Protein AF-A0A3C0GGE0-F1 (afdb_monomer_lite)

Sequence (168 aa):
PSFDLDYIFIKIRSKSVGEKTDVRTGCSSCGAENILKIDLEKIEFTKSEISNMIDISSNISLKMKFPSYHDMVKNEKIFSNELTQAEVLFETIILCIDSVITEEENIVLKDEPREQVEEFINSFNNEQLATMAEYIEALPKIKYTQKYECKSCKYENTFDIKGIQDFF

Secondary structure (DSSP, 8-state):
-HHHHHHHHHHHHHHHT-SEEEEEEE-TTT--EEEEEEEGGG-EEPPP---SEEEEETTEEEEE-PPPHHHHHH-GGGG-TTS-HHHHHHHHHHHHEEEEEESS-EEEGGGS-HHHHHHHHHTS-HHHHHHHHHHHHTS--EEEEEEEE-TTT--EEEEEE-SGGGG-

Radius of gyration: 19.31 Å; chains: 1; bounding box: 49×32×51 Å

Foldseek 3Di:
DQQVVQVVVLVVCCVPVHQWDWDWDADPPPRDIDIDIDGSVPWDKADFPDALWDDQDPFKIFRWDDAHPVLVVVPPVLPDPPDDPVVNLLSNLLRGTQWMGGPVDTGGSVVDDPVVSSVVVVPGDPVSSVVSSVVVVSDIWIWDKDWDADPPPRDIDIDIDTGPVSRD

pLDDT: mean 87.13, std 8.73, range [53.91, 97.31]

Structure (mmCIF, N/CA/C/O backbone):
data_AF-A0A3C0GGE0-F1
#
_entry.id   AF-A0A3C0GGE0-F1
#
loop_
_atom_site.group_PDB
_atom_site.id
_atom_site.type_symbol
_atom_site.label_atom_id
_atom_site.label_alt_id
_atom_site.label_comp_id
_atom_site.label_asym_id
_atom_site.label_entity_id
_atom_site.label_seq_id
_atom_site.pdbx_PDB_ins_code
_atom_site.Cartn_x
_atom_site.Cartn_y
_atom_site.Cartn_z
_atom_site.occupancy
_atom_site.B_iso_or_equiv
_atom_site.auth_seq_id
_atom_site.auth_comp_id
_atom_site.auth_asym_id
_atom_site.auth_atom_id
_atom_site.pdbx_PDB_model_num
ATOM 1 N N . PRO A 1 1 ? -8.514 -8.518 -3.804 1.00 78.19 1 PRO A N 1
ATOM 2 C CA . PRO A 1 1 ? -7.918 -7.213 -3.446 1.00 78.19 1 PRO A CA 1
ATOM 3 C C . PRO A 1 1 ? -7.357 -6.505 -4.683 1.00 78.19 1 PRO A C 1
ATOM 5 O O . PRO A 1 1 ? -7.215 -7.164 -5.708 1.00 78.19 1 PRO A O 1
ATOM 8 N N . SER A 1 2 ? -7.071 -5.200 -4.636 1.00 75.88 2 SER A N 1
ATOM 9 C CA . SER A 1 2 ? -6.567 -4.459 -5.812 1.00 75.88 2 SER A CA 1
ATOM 10 C C . SER A 1 2 ? -5.314 -5.095 -6.430 1.00 75.88 2 SER A C 1
ATOM 12 O O . SER A 1 2 ? -5.259 -5.303 -7.638 1.00 75.88 2 SER A O 1
ATOM 14 N N . PHE A 1 3 ? -4.378 -5.538 -5.594 1.00 78.12 3 PHE A N 1
ATOM 15 C CA . PHE A 1 3 ? -3.135 -6.181 -6.017 1.00 78.12 3 PHE A CA 1
ATOM 16 C C . PHE A 1 3 ? -3.340 -7.515 -6.772 1.00 78.12 3 PHE A C 1
ATOM 18 O O . PHE A 1 3 ? -2.517 -7.883 -7.607 1.00 78.12 3 PHE A O 1
ATOM 25 N N . ASP A 1 4 ? -4.446 -8.240 -6.567 1.00 79.31 4 ASP A N 1
ATOM 26 C CA . ASP A 1 4 ? -4.703 -9.477 -7.326 1.00 79.31 4 ASP A CA 1
ATOM 27 C C . ASP A 1 4 ? -4.866 -9.188 -8.826 1.00 79.31 4 ASP A C 1
ATOM 29 O O . ASP A 1 4 ? -4.439 -9.985 -9.666 1.00 79.31 4 ASP A O 1
ATOM 33 N N . LEU A 1 5 ? -5.447 -8.034 -9.178 1.00 81.44 5 LEU A N 1
ATOM 34 C CA . LEU A 1 5 ? -5.551 -7.605 -10.572 1.00 81.44 5 LEU A CA 1
ATOM 35 C C . LEU A 1 5 ? -4.187 -7.241 -11.149 1.00 81.44 5 LEU A C 1
ATOM 37 O O . LEU A 1 5 ? -3.900 -7.651 -12.272 1.00 81.44 5 LEU A O 1
ATOM 41 N N . ASP A 1 6 ? -3.334 -6.558 -10.384 1.00 78.00 6 ASP A N 1
ATOM 42 C CA . ASP A 1 6 ? -1.958 -6.266 -10.795 1.00 78.00 6 ASP A CA 1
ATOM 43 C C . ASP A 1 6 ? -1.204 -7.566 -11.098 1.00 78.00 6 ASP A C 1
ATOM 45 O O . ASP A 1 6 ? -0.579 -7.700 -12.153 1.00 78.00 6 ASP A O 1
ATOM 49 N N . TYR A 1 7 ? -1.324 -8.572 -10.223 1.00 81.44 7 TYR A N 1
ATOM 50 C CA . TYR A 1 7 ? -0.722 -9.887 -10.441 1.00 81.44 7 TYR A CA 1
ATOM 51 C C . TYR A 1 7 ? -1.218 -10.532 -11.737 1.00 81.44 7 TYR A C 1
ATOM 53 O O . TYR A 1 7 ? -0.416 -10.932 -12.587 1.00 81.44 7 TYR A O 1
ATOM 61 N N . ILE A 1 8 ? -2.540 -10.628 -11.900 1.00 83.62 8 ILE A N 1
ATOM 62 C CA . ILE A 1 8 ? -3.161 -11.258 -13.068 1.00 83.62 8 ILE A CA 1
ATOM 63 C C . ILE A 1 8 ? -2.752 -10.523 -14.348 1.00 83.62 8 ILE A C 1
ATOM 65 O O . ILE A 1 8 ? -2.377 -11.170 -15.326 1.00 83.62 8 ILE A O 1
ATOM 69 N N . PHE A 1 9 ? -2.752 -9.190 -14.342 1.00 82.62 9 PHE A N 1
ATOM 70 C CA . PHE A 1 9 ? -2.362 -8.384 -15.492 1.00 82.62 9 PHE A CA 1
ATOM 71 C C . PHE A 1 9 ? -0.910 -8.635 -15.900 1.00 82.62 9 PHE A C 1
ATOM 73 O O . PHE A 1 9 ? -0.644 -8.903 -17.073 1.00 82.62 9 PHE A O 1
ATOM 80 N N . ILE A 1 10 ? 0.025 -8.621 -14.945 1.00 81.94 10 ILE A N 1
ATOM 81 C CA . ILE A 1 10 ? 1.440 -8.899 -15.220 1.00 81.94 10 ILE A CA 1
ATOM 82 C C . ILE A 1 10 ? 1.622 -10.305 -15.793 1.00 81.94 10 ILE A C 1
ATOM 84 O O . ILE A 1 10 ? 2.357 -10.475 -16.769 1.00 81.94 10 ILE A O 1
ATOM 88 N N . LYS A 1 11 ? 0.921 -11.309 -15.252 1.00 82.44 11 LYS A N 1
ATOM 89 C CA . LYS A 1 11 ? 0.987 -12.688 -15.761 1.00 82.44 11 LYS A CA 1
ATOM 90 C C . LYS A 1 11 ? 0.383 -12.842 -17.156 1.00 82.44 11 LYS A C 1
ATOM 92 O O . LYS A 1 11 ? 0.951 -13.555 -17.979 1.00 82.44 11 LYS A O 1
ATOM 97 N N . ILE A 1 12 ? -0.730 -12.174 -17.454 1.00 84.12 12 ILE A N 1
ATOM 98 C CA . ILE A 1 12 ? -1.316 -12.182 -18.803 1.00 84.12 12 ILE A CA 1
ATOM 99 C C . ILE A 1 12 ? -0.366 -11.498 -19.786 1.00 84.12 12 ILE A C 1
ATOM 101 O O . ILE A 1 12 ? -0.073 -12.046 -20.851 1.00 84.12 12 ILE A O 1
ATOM 105 N N . ARG A 1 13 ? 0.152 -10.320 -19.427 1.00 78.94 13 ARG A N 1
ATOM 106 C CA . ARG A 1 13 ? 1.050 -9.543 -20.282 1.00 78.94 13 ARG A CA 1
ATOM 107 C C . ARG A 1 13 ? 2.330 -10.316 -20.588 1.00 78.94 13 ARG A C 1
ATOM 109 O O . ARG A 1 13 ? 2.700 -10.399 -21.757 1.00 78.94 13 ARG A O 1
ATOM 116 N N . SER A 1 14 ? 2.942 -10.958 -19.590 1.00 81.56 14 SER A N 1
ATOM 117 C CA . SER A 1 14 ? 4.162 -11.748 -19.798 1.00 81.56 14 SER A CA 1
ATOM 118 C C . SER A 1 14 ? 3.964 -12.922 -20.761 1.00 81.56 14 SER A C 1
ATOM 120 O O . SER A 1 14 ? 4.872 -13.256 -21.518 1.00 81.56 14 SER A O 1
ATOM 122 N N . LYS A 1 15 ? 2.767 -13.522 -20.799 1.00 82.06 15 LYS A N 1
ATOM 123 C CA . LYS A 1 15 ? 2.441 -14.589 -21.759 1.00 82.06 15 LYS A CA 1
ATOM 124 C C . LYS A 1 15 ? 1.992 -14.075 -23.127 1.00 82.06 15 LYS A C 1
ATOM 126 O O . LYS A 1 15 ? 2.223 -14.761 -24.117 1.00 82.06 15 LYS A O 1
ATOM 131 N N . SER A 1 16 ? 1.380 -12.893 -23.207 1.00 79.12 16 SER A N 1
ATOM 132 C CA . SER A 1 16 ? 0.832 -12.358 -24.460 1.00 79.12 16 SER A CA 1
ATOM 133 C C . SER A 1 16 ? 1.850 -11.617 -25.329 1.00 79.12 16 SER A C 1
ATOM 135 O O . SER A 1 16 ? 1.792 -11.753 -26.547 1.00 79.12 16 SER A O 1
ATOM 137 N N . VAL A 1 17 ? 2.728 -10.793 -24.744 1.00 68.19 17 VAL A N 1
ATOM 138 C CA . VAL A 1 17 ? 3.696 -9.959 -25.497 1.00 68.19 17 VAL A CA 1
ATOM 139 C C . VAL A 1 17 ? 5.145 -10.430 -25.342 1.00 68.19 17 VAL A C 1
ATOM 141 O O . VAL A 1 17 ? 6.047 -9.867 -25.957 1.00 68.19 17 VAL A O 1
ATOM 144 N N . GLY A 1 18 ? 5.354 -11.492 -24.562 1.00 71.06 18 GLY A N 1
ATOM 145 C CA . GLY A 1 18 ? 6.661 -12.027 -24.203 1.00 71.06 18 GLY A CA 1
ATOM 146 C C . GLY A 1 18 ? 7.118 -11.579 -22.815 1.00 71.06 18 GLY A C 1
ATOM 147 O O . GLY A 1 18 ? 6.573 -10.659 -22.208 1.00 71.06 18 GLY A O 1
ATOM 148 N N . GLU A 1 19 ? 8.154 -12.245 -22.313 1.00 79.44 19 GLU A N 1
ATOM 149 C CA . GLU A 1 19 ? 8.677 -12.056 -20.953 1.00 79.44 19 GLU A CA 1
ATOM 150 C C . GLU A 1 19 ? 9.355 -10.694 -20.759 1.00 79.44 19 GLU A C 1
ATOM 152 O O . GLU A 1 19 ? 9.563 -10.271 -19.628 1.00 79.44 19 GLU A O 1
ATOM 157 N N . LYS A 1 20 ? 9.686 -9.981 -21.846 1.00 85.31 20 LYS A N 1
ATOM 158 C CA . LYS A 1 20 ? 10.386 -8.693 -21.796 1.00 85.31 20 LYS A CA 1
ATOM 159 C C . LYS A 1 20 ? 9.592 -7.579 -22.464 1.00 85.31 20 LYS A C 1
ATOM 161 O O . LYS A 1 20 ? 9.083 -7.764 -23.565 1.00 85.31 20 LYS A O 1
ATOM 166 N N . THR A 1 21 ? 9.556 -6.407 -21.835 1.00 85.25 21 THR A N 1
ATOM 167 C CA . THR A 1 21 ? 8.918 -5.192 -22.368 1.00 85.25 21 THR A CA 1
ATOM 168 C C . THR A 1 21 ? 9.865 -3.998 -22.285 1.00 85.25 21 THR A C 1
ATOM 170 O O . THR A 1 21 ? 10.671 -3.902 -21.359 1.00 85.25 21 THR A O 1
ATOM 173 N N . ASP A 1 22 ? 9.746 -3.079 -23.242 1.00 87.94 22 ASP A N 1
ATOM 174 C CA . ASP A 1 22 ? 10.458 -1.801 -23.219 1.00 87.94 22 ASP A CA 1
ATOM 175 C C . ASP A 1 22 ? 9.631 -0.771 -22.432 1.00 87.94 22 ASP A C 1
ATOM 177 O O . ASP A 1 22 ? 8.433 -0.619 -22.680 1.00 87.94 22 ASP A O 1
ATOM 181 N N . VAL A 1 23 ? 10.265 -0.058 -21.499 1.00 86.94 23 VAL A N 1
ATOM 182 C CA .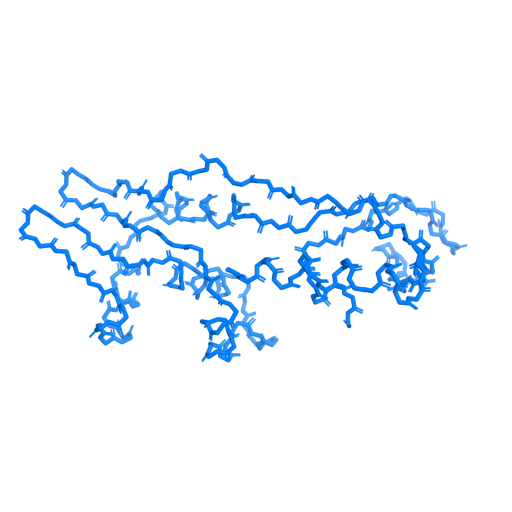 VAL A 1 23 ? 9.667 1.042 -20.724 1.00 86.94 23 VAL A CA 1
ATOM 183 C C . VAL A 1 23 ? 10.505 2.303 -20.896 1.00 86.94 23 VAL A C 1
ATOM 185 O O . VAL A 1 23 ? 11.737 2.248 -20.888 1.00 86.94 23 VAL A O 1
ATOM 188 N N . ARG A 1 24 ? 9.840 3.447 -21.079 1.00 89.62 24 ARG A N 1
ATOM 189 C CA . ARG A 1 24 ? 10.491 4.755 -21.202 1.00 89.62 24 ARG A CA 1
ATOM 190 C C . ARG A 1 24 ? 10.520 5.443 -19.846 1.00 89.62 24 ARG A C 1
ATOM 192 O O . ARG A 1 24 ? 9.496 5.530 -19.184 1.00 89.62 24 ARG A O 1
ATOM 199 N N . THR A 1 25 ? 11.679 5.962 -19.459 1.00 90.38 25 THR A N 1
ATOM 200 C CA . THR A 1 25 ? 11.845 6.729 -18.218 1.00 90.38 25 THR A CA 1
ATOM 201 C C . THR A 1 25 ? 12.794 7.903 -18.427 1.00 90.38 25 THR A C 1
ATOM 203 O O . THR A 1 25 ? 13.773 7.804 -19.170 1.00 90.38 25 THR A O 1
ATOM 206 N N . GLY A 1 26 ? 12.538 9.019 -17.749 1.00 92.31 26 GLY A N 1
ATOM 207 C CA . GLY A 1 26 ? 13.467 10.148 -17.690 1.00 92.31 26 GLY A CA 1
ATOM 208 C C . GLY A 1 26 ? 14.625 9.883 -16.725 1.00 92.31 26 GLY A C 1
ATOM 209 O O . GLY A 1 26 ? 14.454 9.198 -15.716 1.00 92.31 26 GLY A O 1
ATOM 210 N N . CYS A 1 27 ? 15.804 10.429 -17.025 1.00 94.56 27 CYS A N 1
ATOM 211 C CA . CYS A 1 27 ? 16.913 10.483 -16.073 1.00 94.56 27 CYS A CA 1
ATOM 212 C C . CYS A 1 27 ? 16.637 11.527 -14.983 1.00 94.56 27 CYS A C 1
ATOM 214 O O . CYS A 1 27 ? 16.307 12.668 -15.301 1.00 94.56 27 CYS A O 1
ATOM 216 N N . SER A 1 28 ? 16.872 11.180 -13.717 1.00 94.19 28 SER A N 1
ATOM 217 C CA . SER A 1 28 ? 16.660 12.080 -12.575 1.00 94.19 28 SER A CA 1
ATOM 218 C C . SER A 1 28 ? 17.588 13.301 -12.558 1.00 94.19 28 SER A C 1
ATOM 220 O O . SER A 1 28 ? 17.239 14.320 -11.975 1.00 94.19 28 SER A O 1
ATOM 222 N N . SER A 1 29 ? 18.757 13.221 -13.204 1.00 95.56 29 SER A N 1
ATOM 223 C CA . SER A 1 29 ? 19.745 14.310 -13.227 1.00 95.56 29 SER A CA 1
ATOM 224 C C . SER A 1 29 ? 19.574 15.270 -14.409 1.00 95.56 29 SER A C 1
ATOM 226 O O . SER A 1 29 ? 19.680 16.479 -14.227 1.00 95.56 29 SER A O 1
ATOM 228 N N . CYS A 1 30 ? 19.339 14.757 -15.622 1.00 94.62 30 CYS A N 1
ATOM 229 C CA . CYS A 1 30 ? 19.316 15.583 -16.839 1.00 94.62 30 CYS A CA 1
ATOM 230 C C . CYS A 1 30 ? 17.990 15.545 -17.611 1.00 94.62 30 CYS A C 1
ATOM 232 O O . CYS A 1 30 ? 17.888 16.169 -18.664 1.00 94.62 30 CYS A O 1
ATOM 234 N N . GLY A 1 31 ? 16.998 14.777 -17.149 1.00 94.31 31 GLY A N 1
ATOM 235 C CA . GLY A 1 31 ? 15.691 14.641 -17.799 1.00 94.31 31 GLY A CA 1
ATOM 236 C C . GLY A 1 31 ? 15.691 13.862 -19.119 1.00 94.31 31 GLY A C 1
ATOM 237 O O . GLY A 1 31 ? 14.623 13.579 -19.652 1.00 94.31 31 GLY A O 1
ATOM 238 N N . ALA A 1 32 ? 16.855 13.477 -19.656 1.00 95.12 32 ALA A N 1
ATOM 239 C CA . ALA A 1 32 ? 16.930 12.747 -20.919 1.00 95.12 32 ALA A CA 1
ATOM 240 C C . ALA A 1 32 ? 16.194 11.400 -20.840 1.00 95.12 32 ALA A C 1
ATOM 242 O O . ALA A 1 32 ? 16.354 10.658 -19.870 1.00 95.12 32 ALA A O 1
ATOM 243 N N . GLU A 1 33 ? 15.437 11.065 -21.885 1.00 95.81 33 GLU A N 1
ATOM 244 C CA . GLU A 1 33 ? 14.687 9.809 -21.980 1.00 95.81 33 GLU A CA 1
ATOM 245 C C . GLU A 1 33 ? 15.622 8.598 -22.132 1.00 95.81 33 GLU A C 1
ATOM 247 O O . GLU A 1 33 ? 16.560 8.613 -22.932 1.00 95.81 33 GLU A O 1
ATOM 252 N N . ASN A 1 34 ? 15.339 7.509 -21.425 1.00 94.19 34 ASN A N 1
ATOM 253 C CA . ASN A 1 34 ? 16.018 6.219 -21.519 1.00 94.19 34 ASN A CA 1
ATOM 254 C C . ASN A 1 34 ? 14.982 5.119 -21.769 1.00 94.19 34 ASN A C 1
ATOM 256 O O . ASN A 1 34 ? 13.850 5.212 -21.300 1.00 94.19 34 ASN A O 1
ATOM 260 N N . ILE A 1 35 ? 15.380 4.084 -22.511 1.00 93.19 35 ILE A N 1
ATOM 261 C CA . ILE A 1 35 ? 14.547 2.907 -22.778 1.00 93.19 35 ILE A CA 1
ATOM 262 C C . ILE A 1 35 ? 15.144 1.746 -21.991 1.00 93.19 35 ILE A C 1
ATOM 264 O O . ILE A 1 35 ? 16.299 1.378 -22.216 1.00 93.19 35 ILE A O 1
ATOM 268 N N . LEU A 1 36 ? 14.366 1.187 -21.070 1.00 91.31 36 LEU A N 1
ATOM 269 C CA . LEU A 1 36 ? 14.754 0.053 -20.240 1.00 91.31 36 LEU A CA 1
ATOM 270 C C . LEU A 1 36 ? 14.044 -1.207 -20.715 1.00 91.31 36 LEU A C 1
ATOM 272 O O . LEU A 1 36 ? 12.837 -1.193 -20.937 1.00 91.31 36 LEU A O 1
ATOM 276 N N . LYS A 1 37 ? 14.797 -2.304 -20.826 1.00 90.00 37 LYS A N 1
ATOM 277 C CA . LYS A 1 37 ? 14.240 -3.644 -21.031 1.00 90.00 37 LYS A CA 1
ATOM 278 C C . LYS A 1 37 ? 13.979 -4.300 -19.689 1.00 90.00 37 LYS A C 1
ATOM 280 O O . LYS A 1 37 ? 14.931 -4.674 -19.004 1.00 90.00 37 LYS A O 1
ATOM 285 N N . ILE A 1 38 ? 12.704 -4.473 -19.375 1.00 88.12 38 ILE A N 1
ATOM 286 C CA . ILE A 1 38 ? 12.221 -5.070 -18.133 1.00 88.12 38 ILE A CA 1
ATOM 287 C C . ILE A 1 38 ? 11.818 -6.508 -18.396 1.00 88.12 38 ILE A C 1
ATOM 289 O O . ILE A 1 38 ? 11.168 -6.793 -19.397 1.00 88.12 38 ILE A O 1
ATOM 293 N N . ASP A 1 39 ? 12.196 -7.396 -17.485 1.00 88.00 39 ASP A N 1
ATOM 294 C CA . ASP A 1 39 ? 11.789 -8.797 -17.473 1.00 88.00 39 ASP A CA 1
ATOM 295 C C . ASP A 1 39 ? 10.605 -8.967 -16.513 1.00 88.00 39 ASP A C 1
ATOM 297 O O . ASP A 1 39 ? 10.757 -8.848 -15.296 1.00 88.00 39 ASP A O 1
ATOM 301 N N . LEU A 1 40 ? 9.422 -9.207 -17.075 1.00 83.88 40 LEU A N 1
ATOM 302 C CA . LEU A 1 40 ? 8.161 -9.330 -16.350 1.00 83.88 40 LEU A CA 1
ATOM 303 C C . LEU A 1 40 ? 8.125 -10.569 -15.447 1.00 83.88 40 LEU A C 1
ATOM 305 O O . LEU A 1 40 ? 7.342 -10.602 -14.498 1.00 83.88 40 LEU A O 1
ATOM 309 N N . GLU A 1 41 ? 8.957 -11.585 -15.700 1.00 83.62 41 GLU A N 1
ATOM 310 C CA . GLU A 1 41 ? 9.046 -12.753 -14.816 1.00 83.62 41 GLU A CA 1
ATOM 311 C C . GLU A 1 41 ? 9.790 -12.449 -13.515 1.00 83.62 41 GLU A C 1
ATOM 313 O O . GLU A 1 41 ? 9.558 -13.117 -12.509 1.00 83.62 41 GLU A O 1
ATOM 318 N N . LYS A 1 42 ? 10.630 -11.407 -13.511 1.00 85.88 42 LYS A N 1
ATOM 319 C CA . LYS A 1 42 ? 11.362 -10.937 -12.325 1.00 85.88 42 LYS A CA 1
ATOM 320 C C . LYS A 1 42 ? 10.551 -9.994 -11.443 1.00 85.88 42 LYS A C 1
ATOM 322 O O . LYS A 1 42 ? 11.077 -9.509 -10.447 1.00 85.88 42 LYS A O 1
ATOM 327 N N . ILE A 1 43 ? 9.307 -9.694 -11.813 1.00 85.25 43 ILE A N 1
ATOM 328 C CA . ILE A 1 43 ? 8.413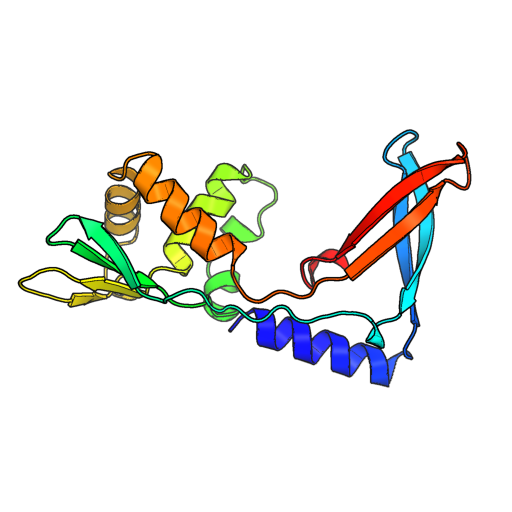 -8.911 -10.964 1.00 85.25 43 ILE A CA 1
ATOM 329 C C . ILE A 1 43 ? 7.994 -9.794 -9.794 1.00 85.25 43 ILE A C 1
ATOM 331 O O . ILE A 1 43 ? 7.342 -10.828 -9.967 1.00 85.25 43 ILE A O 1
ATOM 335 N N . GLU A 1 44 ? 8.381 -9.370 -8.599 1.00 83.06 44 GLU A N 1
ATOM 336 C CA . GLU A 1 44 ? 8.058 -10.060 -7.363 1.00 83.06 44 GLU A CA 1
ATOM 337 C C . GLU A 1 44 ? 6.745 -9.539 -6.792 1.00 83.06 44 GLU A C 1
ATOM 339 O O . GLU A 1 44 ? 6.371 -8.380 -6.978 1.00 83.06 44 GLU A O 1
ATOM 344 N N . PHE A 1 45 ? 6.053 -10.414 -6.070 1.00 83.44 45 PHE A N 1
ATOM 345 C CA . PHE A 1 45 ? 4.868 -10.052 -5.312 1.00 83.44 45 PHE A CA 1
ATOM 346 C C . PHE A 1 45 ? 5.207 -10.092 -3.833 1.00 83.44 45 PHE A C 1
ATOM 348 O O . PHE A 1 45 ? 5.561 -11.155 -3.310 1.00 83.44 45 PHE A O 1
ATOM 355 N N . THR A 1 46 ? 5.113 -8.953 -3.155 1.00 84.50 46 THR A N 1
ATOM 356 C CA . THR A 1 46 ? 5.309 -8.937 -1.708 1.00 84.50 46 THR A CA 1
ATOM 357 C C . THR A 1 46 ? 4.104 -9.581 -1.038 1.00 84.50 46 THR A C 1
ATOM 359 O O . THR A 1 46 ? 2.958 -9.352 -1.420 1.00 84.50 46 THR A O 1
ATOM 362 N N . LYS A 1 47 ? 4.360 -10.416 -0.033 1.00 81.38 47 LYS A N 1
ATOM 363 C CA . LYS A 1 47 ? 3.317 -10.870 0.885 1.00 81.38 47 LYS A CA 1
ATOM 364 C C . LYS A 1 47 ? 3.222 -9.872 2.029 1.00 81.38 47 LYS A C 1
ATOM 366 O O . LYS A 1 47 ? 4.236 -9.303 2.424 1.00 81.38 47 LYS A O 1
ATOM 371 N N . SER A 1 48 ? 2.016 -9.685 2.545 1.00 83.44 48 SER A N 1
ATOM 372 C CA . SER A 1 48 ? 1.811 -8.951 3.786 1.00 83.44 48 SER A CA 1
ATOM 373 C C . SER A 1 48 ? 1.687 -9.943 4.930 1.00 83.44 48 SER A C 1
ATOM 375 O O . SER A 1 48 ? 0.912 -10.895 4.839 1.00 83.44 48 SER A O 1
ATOM 377 N N . GLU A 1 49 ? 2.467 -9.724 5.982 1.00 83.38 49 GLU A N 1
ATOM 378 C CA . GLU A 1 49 ? 2.381 -10.473 7.241 1.00 83.38 49 GLU A CA 1
ATOM 379 C C . GLU A 1 49 ? 1.767 -9.617 8.358 1.00 83.38 49 GLU A C 1
ATOM 381 O O . GLU A 1 49 ? 1.750 -10.027 9.517 1.00 83.38 49 GLU A O 1
ATOM 386 N N . ILE A 1 50 ? 1.267 -8.420 8.023 1.00 88.81 50 ILE A N 1
ATOM 387 C CA . ILE A 1 50 ? 0.725 -7.502 9.018 1.00 88.81 50 ILE A CA 1
ATOM 388 C C . ILE A 1 50 ? -0.647 -7.970 9.513 1.00 88.81 50 ILE A C 1
ATOM 390 O O . ILE A 1 50 ? -1.463 -8.507 8.760 1.00 88.81 50 ILE A O 1
ATOM 394 N N . SER A 1 51 ? -0.899 -7.753 10.803 1.00 92.25 51 SER A N 1
ATOM 395 C CA . SER A 1 51 ? -2.213 -7.961 11.400 1.00 92.25 51 SER A CA 1
ATOM 396 C C . SER A 1 51 ? -3.237 -7.013 10.777 1.00 92.25 51 SER A C 1
ATOM 398 O O . SER A 1 51 ? -2.972 -5.829 10.592 1.00 92.25 51 SER A O 1
ATOM 400 N N . ASN A 1 52 ? -4.443 -7.523 10.533 1.00 94.94 52 ASN A N 1
ATOM 401 C CA . ASN A 1 52 ? -5.599 -6.695 10.185 1.00 94.94 52 ASN A CA 1
ATOM 402 C C . ASN A 1 52 ? -6.238 -6.028 11.410 1.00 94.94 52 ASN A C 1
ATOM 404 O O . ASN A 1 52 ? -7.290 -5.424 11.278 1.00 94.94 52 ASN A O 1
ATOM 408 N N . MET A 1 53 ? -5.654 -6.163 12.596 1.00 96.19 53 MET A N 1
ATOM 409 C CA . MET A 1 53 ? -6.108 -5.489 13.808 1.00 96.19 53 MET A CA 1
ATOM 410 C C . MET A 1 53 ? -5.053 -4.479 14.238 1.00 96.19 53 MET A C 1
ATOM 412 O O . MET A 1 53 ? -3.892 -4.860 14.411 1.00 96.19 53 MET A O 1
ATOM 416 N N . ILE A 1 54 ? -5.465 -3.224 14.414 1.00 94.88 54 ILE A N 1
ATOM 417 C CA . ILE A 1 54 ? -4.640 -2.138 14.948 1.00 94.88 54 ILE A CA 1
ATOM 418 C C . ILE A 1 54 ? -5.306 -1.629 16.223 1.00 94.88 54 ILE A C 1
ATOM 420 O O . ILE A 1 54 ? -6.408 -1.086 16.169 1.00 94.88 54 ILE A O 1
ATOM 424 N N . ASP A 1 55 ? -4.641 -1.785 17.362 1.00 94.06 55 ASP A N 1
ATOM 425 C CA . ASP A 1 55 ? -5.121 -1.235 18.629 1.00 94.06 55 ASP A CA 1
ATOM 426 C C . ASP A 1 55 ? -4.758 0.253 18.712 1.00 94.06 55 ASP A C 1
ATOM 428 O O . ASP A 1 55 ? -3.590 0.630 18.613 1.00 94.06 55 ASP A O 1
ATOM 432 N N . ILE A 1 56 ? -5.770 1.106 18.865 1.00 90.69 56 ILE A N 1
ATOM 433 C CA . ILE A 1 56 ? -5.625 2.571 18.895 1.00 90.69 56 ILE A CA 1
ATOM 434 C C . ILE A 1 56 ? -5.567 3.084 20.333 1.00 90.69 56 ILE A C 1
ATOM 436 O O . ILE A 1 56 ? -4.848 4.040 20.640 1.00 90.69 56 ILE A O 1
ATOM 440 N N . SER A 1 57 ? -6.334 2.445 21.213 1.00 88.31 57 SER A N 1
ATOM 441 C CA . SER A 1 57 ? -6.391 2.679 22.653 1.00 88.31 57 SER A CA 1
ATOM 442 C C . SER A 1 57 ? -6.782 1.381 23.366 1.00 88.31 57 SER A C 1
ATOM 444 O O . SER A 1 57 ? -6.975 0.343 22.739 1.00 88.31 57 SER A O 1
ATOM 446 N N . SER A 1 58 ? -6.939 1.426 24.691 1.00 88.19 58 SER A N 1
ATOM 447 C CA . SER A 1 58 ? -7.378 0.268 25.482 1.00 88.19 58 SER A CA 1
ATOM 448 C C . SER A 1 58 ? -8.783 -0.242 25.141 1.00 88.19 58 SER A C 1
ATOM 450 O O . SER A 1 58 ? -9.106 -1.370 25.492 1.00 88.19 58 SER A O 1
ATOM 452 N N . ASN A 1 59 ? -9.616 0.589 24.513 1.00 91.69 59 ASN A N 1
ATOM 453 C CA . ASN A 1 59 ? -11.037 0.332 24.274 1.00 91.69 59 ASN A CA 1
ATOM 454 C C . ASN A 1 59 ? -11.452 0.497 22.804 1.00 91.69 59 ASN A C 1
ATOM 456 O O . ASN A 1 59 ? -12.641 0.404 22.509 1.00 91.69 59 ASN A O 1
ATOM 460 N N . ILE A 1 60 ? -10.509 0.796 21.904 1.00 93.25 60 ILE A N 1
ATOM 461 C CA . ILE A 1 60 ? -10.772 0.993 20.477 1.00 93.25 60 ILE A CA 1
ATOM 462 C C . ILE A 1 60 ? -9.708 0.254 19.669 1.00 93.25 60 ILE A C 1
ATOM 464 O O . ILE A 1 60 ? -8.514 0.553 19.771 1.00 93.25 60 ILE A O 1
ATOM 468 N N . SER A 1 61 ? -10.168 -0.638 18.798 1.00 96.12 61 SER A N 1
ATOM 469 C CA . SER A 1 61 ? -9.345 -1.312 17.797 1.00 96.12 61 SER A CA 1
ATOM 470 C C . SER A 1 61 ? -9.931 -1.086 16.408 1.00 96.12 61 SER A C 1
ATOM 472 O O . SER A 1 61 ? -11.143 -1.145 16.205 1.00 96.12 61 SER A O 1
ATOM 474 N N . LEU A 1 62 ? -9.074 -0.858 15.421 1.00 96.81 62 LEU A N 1
ATOM 475 C CA . LEU A 1 62 ? -9.465 -0.833 14.018 1.00 96.81 62 LEU A CA 1
ATOM 476 C C . LEU A 1 62 ? -9.296 -2.224 13.434 1.00 96.81 62 LEU A C 1
ATOM 478 O O . LEU A 1 62 ? -8.224 -2.828 13.526 1.00 96.81 62 LEU A O 1
ATOM 482 N N . LYS A 1 63 ? -10.346 -2.706 12.779 1.00 97.31 63 LYS A N 1
ATOM 483 C CA . LYS A 1 63 ? -10.243 -3.830 11.865 1.00 97.31 63 LYS A CA 1
ATOM 484 C C . LYS A 1 63 ? -9.977 -3.285 10.471 1.00 97.31 63 LYS A C 1
ATOM 486 O O . LYS A 1 63 ? -10.821 -2.627 9.868 1.00 97.31 63 LYS A O 1
ATOM 491 N N . MET A 1 64 ? -8.801 -3.591 9.960 1.00 95.81 64 MET A N 1
ATOM 492 C CA . MET A 1 64 ? -8.336 -3.214 8.641 1.00 95.81 64 MET A CA 1
ATOM 493 C C . MET A 1 64 ? -8.721 -4.266 7.595 1.00 95.81 64 MET A C 1
ATOM 495 O O . MET A 1 64 ? -8.926 -5.450 7.886 1.00 95.81 64 MET A O 1
ATOM 499 N N . LYS A 1 65 ? -8.782 -3.834 6.343 1.00 93.94 65 LYS A N 1
ATOM 500 C CA . LYS A 1 65 ? -8.960 -4.656 5.153 1.00 93.94 65 LYS A CA 1
ATOM 501 C C . LYS A 1 65 ? -8.020 -4.183 4.057 1.00 93.94 65 LYS A C 1
ATOM 503 O O . LYS A 1 65 ? -7.650 -3.015 3.973 1.00 93.94 65 LYS A O 1
ATOM 508 N N . PHE A 1 66 ? -7.718 -5.091 3.140 1.00 92.19 66 PHE A N 1
ATOM 509 C CA . PHE A 1 66 ? -7.092 -4.702 1.886 1.00 92.19 66 PHE A CA 1
ATOM 510 C C . PHE A 1 66 ? -8.142 -4.060 0.975 1.00 92.19 66 PHE A C 1
ATOM 512 O O . PHE A 1 66 ? -9.211 -4.657 0.788 1.00 92.19 66 PHE A O 1
ATOM 519 N N . PRO A 1 67 ? -7.855 -2.893 0.376 1.00 89.06 67 PRO A N 1
ATOM 520 C CA . PRO A 1 67 ? -8.800 -2.238 -0.510 1.00 89.06 67 PRO A CA 1
ATOM 521 C C . PRO A 1 67 ? -9.042 -3.122 -1.735 1.00 89.06 67 PRO A C 1
ATOM 523 O O . PRO A 1 67 ? -8.129 -3.755 -2.286 1.00 89.06 67 PRO A O 1
ATOM 526 N N . SER A 1 68 ? -10.294 -3.204 -2.172 1.00 85.81 68 SER A N 1
ATOM 527 C CA . SER A 1 68 ? -10.604 -3.813 -3.458 1.00 85.81 68 SER A CA 1
ATOM 528 C C . SER A 1 68 ? -10.381 -2.805 -4.585 1.00 85.81 68 SER A C 1
ATOM 530 O O . SER A 1 68 ? -10.420 -1.594 -4.383 1.00 85.81 68 SER A O 1
ATOM 532 N N . TYR A 1 69 ? -10.194 -3.301 -5.807 1.00 79.19 69 TYR A N 1
ATOM 533 C CA . TYR A 1 69 ? -10.139 -2.427 -6.981 1.00 79.19 69 TYR A CA 1
ATOM 534 C C . TYR A 1 69 ? -11.417 -1.588 -7.136 1.00 79.19 69 TYR A C 1
ATOM 536 O O . TYR A 1 69 ? -11.360 -0.425 -7.514 1.00 79.19 69 TYR A O 1
ATOM 544 N N . HIS A 1 70 ? -12.570 -2.163 -6.782 1.00 81.50 70 HIS A N 1
ATOM 545 C CA . HIS A 1 70 ? -13.851 -1.459 -6.790 1.00 81.50 70 HIS A CA 1
ATOM 546 C C . HIS A 1 70 ? -13.882 -0.287 -5.808 1.00 81.50 70 HIS A C 1
ATOM 548 O O . HIS A 1 70 ? -14.401 0.773 -6.146 1.00 81.50 70 HIS A O 1
ATOM 554 N N . ASP A 1 71 ? -13.298 -0.464 -4.620 1.00 81.06 71 ASP A N 1
ATOM 555 C CA . ASP A 1 71 ? -13.184 0.600 -3.618 1.00 81.06 71 ASP A CA 1
ATOM 556 C C . ASP A 1 71 ? -12.299 1.744 -4.130 1.00 81.06 71 ASP A C 1
ATOM 558 O O . ASP A 1 71 ? -12.634 2.911 -3.945 1.00 81.06 71 ASP A O 1
ATOM 562 N N . MET A 1 72 ? -11.212 1.412 -4.837 1.00 77.81 72 MET A N 1
ATOM 563 C CA . MET A 1 72 ? -10.325 2.406 -5.445 1.00 77.81 72 MET A CA 1
ATOM 564 C C . MET A 1 72 ? -11.017 3.165 -6.581 1.00 77.81 72 MET A C 1
ATOM 566 O O . MET A 1 72 ? -11.003 4.388 -6.585 1.00 77.81 72 MET A O 1
ATOM 570 N N . VAL A 1 73 ? -11.654 2.470 -7.533 1.00 76.81 73 VAL A N 1
ATOM 571 C CA . VAL A 1 73 ? -12.303 3.104 -8.703 1.00 76.81 73 VAL A CA 1
ATOM 572 C C . VAL A 1 73 ? -13.466 4.004 -8.299 1.00 76.81 73 VAL A C 1
ATOM 574 O O . VAL A 1 73 ? -13.694 5.033 -8.927 1.00 76.81 73 VAL A O 1
ATOM 577 N N . LYS A 1 74 ? -14.200 3.643 -7.244 1.00 78.94 74 LYS A N 1
ATOM 578 C CA . LYS A 1 74 ? -15.257 4.496 -6.692 1.00 78.94 74 LYS A CA 1
ATOM 579 C C . LYS A 1 74 ? -14.729 5.762 -6.024 1.00 78.94 74 LYS A C 1
ATOM 581 O O . LYS A 1 74 ? -15.490 6.713 -5.871 1.00 78.94 74 LYS A O 1
ATOM 586 N N . ASN A 1 75 ? -13.466 5.769 -5.608 1.00 75.31 75 ASN A N 1
ATOM 587 C CA . ASN A 1 75 ? -12.830 6.928 -5.012 1.00 75.31 75 ASN A CA 1
ATOM 588 C C . ASN A 1 75 ? -12.070 7.715 -6.088 1.00 75.31 75 ASN A C 1
ATOM 590 O O . ASN A 1 75 ? -10.850 7.617 -6.211 1.00 75.31 75 ASN A O 1
ATOM 594 N N . GLU A 1 76 ? -12.812 8.504 -6.874 1.00 68.44 76 GLU A N 1
ATOM 595 C CA . GLU A 1 76 ? -12.278 9.312 -7.985 1.00 68.44 76 GLU A CA 1
ATOM 596 C C . GLU A 1 76 ? -11.096 10.202 -7.566 1.00 68.44 76 GLU A C 1
ATOM 598 O O . GLU A 1 76 ? -10.201 10.471 -8.368 1.00 68.44 76 GLU A O 1
ATOM 603 N N . LYS A 1 77 ? -11.049 10.603 -6.289 1.00 71.56 77 LYS A N 1
ATOM 604 C CA . LYS A 1 77 ? -9.982 11.434 -5.734 1.00 71.56 77 LYS A CA 1
ATOM 605 C C . LYS A 1 77 ? -8.608 10.755 -5.786 1.00 71.56 77 LYS A C 1
ATOM 607 O O . LYS A 1 77 ? -7.629 11.431 -6.089 1.00 71.56 77 LYS A O 1
ATOM 612 N N . ILE A 1 78 ? -8.522 9.439 -5.556 1.00 67.56 78 ILE A N 1
ATOM 613 C CA . ILE A 1 78 ? -7.241 8.703 -5.478 1.00 67.56 78 ILE A CA 1
ATOM 614 C C . ILE A 1 78 ? -6.485 8.714 -6.811 1.00 67.56 78 ILE A C 1
ATOM 616 O O . ILE A 1 78 ? -5.257 8.708 -6.822 1.00 67.56 78 ILE A O 1
ATOM 620 N N . PHE A 1 79 ? -7.206 8.750 -7.932 1.00 65.81 79 PHE A N 1
ATOM 621 C CA . PHE A 1 79 ? -6.614 8.794 -9.271 1.00 65.81 79 PHE A CA 1
ATOM 622 C C . PHE A 1 79 ? -6.534 10.212 -9.847 1.00 65.81 79 PHE A C 1
ATOM 624 O O . PHE A 1 79 ? -6.081 10.391 -10.978 1.00 65.81 79 PHE A O 1
ATOM 631 N N . SER A 1 80 ? -6.977 11.223 -9.095 1.00 67.19 80 SER A N 1
ATOM 632 C CA . SER A 1 80 ? -6.848 12.615 -9.506 1.00 67.19 80 SER A CA 1
ATOM 633 C C . SER A 1 80 ? -5.424 13.110 -9.241 1.00 67.19 80 SER A C 1
ATOM 635 O O . SER A 1 80 ? -4.877 12.934 -8.154 1.00 67.19 80 SER A O 1
ATOM 637 N N . ASN A 1 81 ? -4.829 13.794 -10.219 1.00 66.88 81 ASN A N 1
ATOM 638 C CA . ASN A 1 81 ? -3.520 14.442 -10.053 1.00 66.88 81 ASN A CA 1
ATOM 639 C C . ASN A 1 81 ? -3.589 15.711 -9.176 1.00 66.88 81 ASN A C 1
ATOM 641 O O . ASN A 1 81 ? -2.608 16.446 -9.082 1.00 66.88 81 ASN A O 1
ATOM 645 N N . GLU A 1 82 ? -4.754 16.005 -8.597 1.00 75.19 82 GLU A N 1
ATOM 646 C CA . GLU A 1 82 ? -5.023 17.219 -7.825 1.00 75.19 82 GLU A CA 1
ATOM 647 C C . GLU A 1 82 ? -4.742 17.037 -6.330 1.00 75.19 82 GLU A C 1
ATOM 649 O O . GLU A 1 82 ? -4.530 18.026 -5.632 1.00 75.19 82 GLU A O 1
ATOM 654 N N . LEU A 1 83 ? -4.693 15.791 -5.846 1.00 77.06 83 LEU A N 1
ATOM 655 C CA . LEU A 1 83 ? -4.380 15.507 -4.452 1.00 77.06 83 LEU A CA 1
ATOM 656 C C . LEU A 1 83 ? -2.880 15.589 -4.162 1.00 77.06 83 LEU A C 1
ATOM 658 O O . LEU A 1 83 ? -2.027 15.079 -4.894 1.00 77.06 83 LEU A O 1
ATOM 662 N N . THR A 1 84 ? -2.558 16.146 -3.003 1.00 85.81 84 THR A N 1
ATOM 663 C CA . THR A 1 84 ? -1.256 15.984 -2.361 1.00 85.81 84 THR A CA 1
ATOM 664 C C . THR A 1 84 ? -1.044 14.533 -1.919 1.00 85.81 84 THR A C 1
ATOM 666 O O . THR A 1 84 ? -1.986 13.786 -1.656 1.00 85.81 84 THR A O 1
ATOM 669 N N . GLN A 1 85 ? 0.218 14.124 -1.752 1.00 80.94 85 GLN A N 1
ATOM 670 C CA . GLN A 1 85 ? 0.545 12.782 -1.242 1.00 80.94 85 GLN A CA 1
ATOM 671 C C . GLN A 1 85 ? -0.088 12.493 0.132 1.00 80.94 85 GLN A C 1
ATOM 673 O O . GLN A 1 85 ? -0.437 11.351 0.417 1.00 80.94 85 GLN A O 1
ATOM 678 N N . ALA A 1 86 ? -0.251 13.522 0.969 1.00 85.25 86 ALA A N 1
ATOM 679 C CA . ALA A 1 86 ? -0.894 13.395 2.273 1.00 85.25 86 ALA A CA 1
ATOM 680 C C . ALA A 1 86 ? -2.394 13.087 2.141 1.00 85.25 86 ALA A C 1
ATOM 682 O O . ALA A 1 86 ? -2.902 12.211 2.836 1.00 85.25 86 ALA A O 1
ATOM 683 N N . GLU A 1 87 ? -3.088 13.749 1.215 1.00 87.31 87 GLU A N 1
ATOM 684 C CA . GLU A 1 87 ? -4.504 13.484 0.942 1.00 87.31 87 GLU A CA 1
ATOM 685 C C . GLU A 1 87 ? -4.708 12.094 0.328 1.00 87.31 87 GLU A C 1
ATOM 687 O O . GLU A 1 87 ? -5.628 11.384 0.724 1.00 87.31 87 GLU A O 1
ATOM 692 N N . VAL A 1 88 ? -3.819 11.654 -0.571 1.00 86.00 88 VAL A N 1
ATOM 693 C CA . VAL A 1 88 ? -3.855 10.282 -1.115 1.00 86.00 88 VAL A CA 1
ATOM 694 C C . VAL A 1 88 ? -3.682 9.245 -0.003 1.00 86.00 88 VAL A C 1
ATOM 696 O O . VAL A 1 88 ? -4.413 8.251 0.032 1.00 86.00 88 VAL A O 1
ATOM 699 N N . LEU A 1 89 ? -2.740 9.465 0.920 1.00 86.56 89 LEU A N 1
ATOM 700 C CA . LEU A 1 89 ? -2.544 8.581 2.069 1.00 86.56 89 LEU A CA 1
ATOM 701 C C . LEU A 1 89 ? -3.802 8.534 2.942 1.00 86.56 89 LEU A C 1
ATOM 703 O O . LEU A 1 89 ? -4.264 7.446 3.272 1.00 86.56 89 LEU A O 1
ATOM 707 N N . PHE A 1 90 ? -4.385 9.690 3.257 1.00 89.31 90 PHE A N 1
ATOM 708 C CA . PHE A 1 90 ? -5.603 9.796 4.061 1.00 89.31 90 PHE A CA 1
ATOM 709 C C . PHE A 1 90 ? -6.791 9.057 3.425 1.00 89.31 90 PHE A C 1
ATOM 711 O O . PHE A 1 90 ? -7.443 8.239 4.074 1.00 89.31 90 PHE A O 1
ATOM 718 N N . GLU A 1 91 ? -7.024 9.262 2.127 1.00 89.38 91 GLU A N 1
ATOM 719 C CA . GLU A 1 91 ? -8.050 8.538 1.369 1.00 89.38 91 GLU A CA 1
ATOM 720 C C . GLU A 1 91 ? -7.806 7.022 1.378 1.00 89.38 91 GLU A C 1
ATOM 722 O O . GLU A 1 91 ? -8.740 6.229 1.513 1.00 89.38 91 GLU A O 1
ATOM 727 N N . THR A 1 92 ? -6.541 6.606 1.291 1.00 89.25 92 THR A N 1
ATOM 728 C CA . THR A 1 92 ? -6.163 5.190 1.342 1.00 89.25 92 THR A CA 1
ATOM 729 C C . THR A 1 92 ? -6.407 4.587 2.727 1.00 89.25 92 THR A C 1
ATOM 731 O O . THR A 1 92 ? -6.907 3.464 2.802 1.00 89.25 92 THR A O 1
ATOM 734 N N . ILE A 1 93 ? -6.130 5.321 3.814 1.00 92.19 93 ILE A N 1
ATOM 735 C CA . ILE A 1 93 ? -6.454 4.901 5.190 1.00 92.19 93 ILE A CA 1
ATOM 736 C C . ILE A 1 93 ? -7.949 4.606 5.299 1.00 92.19 93 ILE A C 1
ATOM 738 O O . ILE A 1 93 ? -8.314 3.512 5.725 1.00 92.19 93 ILE A O 1
ATOM 742 N N . ILE A 1 94 ? -8.807 5.518 4.832 1.00 92.06 94 ILE A N 1
ATOM 743 C CA . ILE A 1 94 ? -10.265 5.327 4.866 1.00 92.06 94 ILE A CA 1
ATOM 744 C C . ILE A 1 94 ? -10.677 4.050 4.132 1.00 92.06 94 ILE A C 1
ATOM 746 O O . ILE A 1 94 ? -11.469 3.264 4.650 1.00 92.06 94 ILE A O 1
ATOM 750 N N . LEU A 1 95 ? -10.127 3.808 2.939 1.00 91.38 95 LEU A N 1
ATOM 751 C CA . LEU A 1 95 ? -10.437 2.597 2.176 1.00 91.38 95 LEU A CA 1
ATOM 752 C C . LEU A 1 95 ? -9.977 1.309 2.868 1.00 91.38 95 LEU A C 1
ATOM 754 O O . LEU A 1 95 ? -10.558 0.248 2.624 1.00 91.38 95 LEU A O 1
ATOM 758 N N . CYS A 1 96 ? -8.938 1.390 3.696 1.00 93.88 96 CYS A N 1
ATOM 759 C CA . CYS A 1 96 ? -8.362 0.244 4.385 1.00 93.88 96 CYS A CA 1
ATOM 760 C C . CYS A 1 96 ? -9.018 -0.051 5.734 1.00 93.88 96 CYS A C 1
ATOM 762 O O . CYS A 1 96 ? -8.739 -1.105 6.290 1.00 93.88 96 CYS A O 1
ATOM 764 N N . ILE A 1 97 ? -9.889 0.804 6.270 1.00 94.81 97 ILE A N 1
ATOM 765 C CA . ILE A 1 97 ? -10.609 0.493 7.510 1.00 94.81 97 ILE A CA 1
ATOM 766 C C . ILE A 1 97 ? -11.923 -0.226 7.151 1.00 94.81 97 ILE A C 1
ATOM 768 O O . ILE A 1 97 ? -12.741 0.260 6.369 1.00 94.81 97 ILE A O 1
ATOM 772 N N . ASP A 1 98 ? -12.112 -1.431 7.690 1.00 95.94 98 ASP A N 1
ATOM 773 C CA . ASP A 1 98 ? -13.354 -2.206 7.578 1.00 95.94 98 ASP A CA 1
ATOM 774 C C . ASP A 1 98 ? -14.351 -1.759 8.648 1.00 95.94 98 ASP A C 1
ATOM 776 O O . ASP A 1 98 ? -15.491 -1.397 8.344 1.00 95.94 98 ASP A O 1
ATOM 780 N N . SER A 1 99 ? -13.905 -1.770 9.905 1.00 96.69 99 SER A N 1
ATOM 781 C CA . SER A 1 99 ? -14.739 -1.434 11.050 1.00 96.69 99 SER A CA 1
ATOM 782 C C . SER A 1 99 ? -13.938 -0.917 12.245 1.00 96.69 99 SER A C 1
ATOM 784 O O . SER A 1 99 ? -12.741 -1.184 12.382 1.00 96.69 99 SER A O 1
ATOM 786 N N . VAL A 1 100 ? -14.619 -0.181 13.118 1.00 96.31 100 VAL A N 1
ATOM 787 C CA . VAL A 1 100 ? -14.125 0.261 14.426 1.00 96.31 100 VAL A CA 1
ATOM 788 C C . VAL A 1 100 ? -14.765 -0.624 15.484 1.00 96.31 100 VAL A C 1
ATOM 790 O O . VAL A 1 100 ? -15.987 -0.726 15.561 1.00 96.31 100 VAL A O 1
ATOM 793 N N . ILE A 1 101 ? -13.938 -1.280 16.287 1.00 96.50 101 ILE A N 1
ATOM 794 C CA . ILE A 1 101 ? -14.365 -2.184 17.350 1.00 96.50 101 ILE A CA 1
ATOM 795 C C . ILE A 1 101 ? -14.162 -1.470 18.679 1.00 96.50 101 ILE A C 1
ATOM 797 O O . ILE A 1 101 ? -13.049 -1.046 18.994 1.00 96.50 101 ILE A O 1
ATOM 801 N N . THR A 1 102 ? -15.238 -1.357 19.448 1.00 94.50 102 THR A N 1
ATOM 802 C CA . THR A 1 102 ? -15.233 -0.847 20.820 1.00 94.50 102 THR A CA 1
ATOM 803 C C . THR A 1 102 ? -15.611 -1.964 21.795 1.00 94.50 102 THR A C 1
ATOM 805 O O . THR A 1 102 ? -15.854 -3.104 21.395 1.00 94.50 102 THR A O 1
ATOM 808 N N . GLU A 1 103 ? -15.662 -1.662 23.093 1.00 93.00 103 GLU A N 1
ATOM 809 C CA . GLU A 1 103 ? -16.152 -2.615 24.101 1.00 93.00 103 GLU A CA 1
ATOM 810 C C . GLU A 1 103 ? -17.633 -2.984 23.909 1.00 93.00 103 GLU A C 1
ATOM 812 O O . GLU A 1 103 ? -18.056 -4.070 24.308 1.00 93.00 103 GLU A O 1
ATOM 817 N N . GLU A 1 104 ? -18.419 -2.090 23.307 1.00 92.25 104 GLU A N 1
ATOM 818 C CA . GLU A 1 104 ? -19.875 -2.219 23.218 1.00 92.25 104 GLU A CA 1
ATOM 819 C C . GLU A 1 104 ? -20.337 -2.704 21.841 1.00 92.25 104 GLU A C 1
ATOM 821 O O . GLU A 1 104 ? -21.311 -3.455 21.742 1.00 92.25 104 GLU A O 1
ATOM 826 N N . GLU A 1 105 ? -19.643 -2.302 20.774 1.00 94.56 105 GLU A N 1
ATOM 827 C CA . GLU A 1 105 ? -20.113 -2.517 19.409 1.00 94.56 105 GLU A CA 1
ATOM 828 C C . GLU A 1 105 ? -18.995 -2.628 18.362 1.00 94.56 105 GLU A C 1
ATOM 830 O O . GLU A 1 105 ? -17.812 -2.398 18.615 1.00 94.56 105 GLU A O 1
ATOM 835 N N . ASN A 1 106 ? -19.398 -3.011 17.149 1.00 96.19 106 ASN A N 1
ATOM 836 C CA . ASN A 1 106 ? -18.544 -3.073 15.970 1.00 96.19 106 ASN A CA 1
ATOM 837 C C . ASN A 1 106 ? -19.174 -2.238 14.847 1.00 96.19 106 ASN A C 1
ATOM 839 O O . ASN A 1 106 ? -20.132 -2.679 14.208 1.00 96.19 106 ASN A O 1
ATOM 843 N N . ILE A 1 107 ? -18.622 -1.051 14.617 1.00 95.56 107 ILE A N 1
ATOM 844 C CA . ILE A 1 107 ? -19.133 -0.038 13.690 1.00 95.56 107 ILE A CA 1
ATOM 845 C C . ILE A 1 107 ? -18.502 -0.265 12.319 1.00 95.56 107 ILE A C 1
ATOM 847 O O . ILE A 1 107 ? -17.294 -0.097 12.151 1.00 95.56 107 ILE A O 1
ATOM 851 N N . VAL A 1 108 ? -19.294 -0.658 11.323 1.00 95.56 108 VAL A N 1
ATOM 852 C CA . VAL A 1 108 ? -18.795 -0.923 9.966 1.00 95.56 108 VAL A CA 1
ATOM 853 C C . VAL A 1 108 ? -18.759 0.378 9.170 1.00 95.56 108 VAL A C 1
ATOM 855 O O . VAL A 1 108 ? -19.796 0.922 8.809 1.00 95.56 108 VAL A O 1
ATOM 858 N N . LEU A 1 109 ? -17.562 0.842 8.811 1.00 93.00 109 LEU A N 1
ATOM 859 C CA . LEU A 1 109 ? -17.360 2.181 8.238 1.00 93.00 109 LEU A CA 1
ATOM 860 C C . LEU A 1 109 ? -18.102 2.434 6.927 1.00 93.00 109 LEU A C 1
ATOM 862 O O . LEU A 1 109 ? -18.423 3.571 6.607 1.00 93.00 109 LEU A O 1
ATOM 866 N N . LYS A 1 110 ? -18.356 1.383 6.142 1.00 89.62 110 LYS A N 1
ATOM 867 C CA . LYS A 1 110 ? -19.067 1.508 4.860 1.00 89.62 110 LYS A CA 1
ATOM 868 C C . LYS A 1 110 ? -20.530 1.946 5.035 1.00 89.62 110 LYS A C 1
ATOM 870 O O . LYS A 1 110 ? -21.132 2.397 4.064 1.00 89.62 110 LYS A O 1
ATOM 875 N N . ASP A 1 111 ? -21.090 1.707 6.220 1.00 93.62 111 ASP A N 1
ATOM 876 C CA . ASP A 1 111 ? -22.483 1.983 6.557 1.00 93.62 111 ASP A CA 1
ATOM 877 C C . ASP A 1 111 ? -22.620 3.366 7.232 1.00 93.62 111 ASP A C 1
ATOM 879 O O . ASP A 1 111 ? -23.735 3.855 7.406 1.00 93.62 111 ASP A O 1
ATOM 883 N N . GLU A 1 112 ? -21.492 4.028 7.524 1.00 94.00 112 GLU A N 1
ATOM 884 C CA . GLU A 1 112 ? -21.431 5.343 8.158 1.00 94.00 112 GLU A CA 1
ATOM 885 C C . GLU A 1 112 ? -21.332 6.497 7.142 1.00 94.00 112 GLU A C 1
ATOM 887 O O . GLU A 1 112 ? -20.770 6.343 6.047 1.00 94.00 112 GLU A O 1
ATOM 892 N N . PRO A 1 113 ? -21.841 7.697 7.483 1.00 94.50 113 PRO A N 1
ATOM 893 C CA . PRO A 1 113 ? -21.669 8.887 6.661 1.00 94.50 113 PRO A CA 1
ATOM 894 C C . PRO A 1 113 ? -20.192 9.235 6.470 1.00 94.50 113 PRO A C 1
ATOM 896 O O . PRO A 1 113 ? -19.410 9.277 7.419 1.00 94.50 113 PRO A O 1
ATOM 899 N N . ARG A 1 114 ? -19.822 9.577 5.234 1.00 89.69 114 ARG A N 1
ATOM 900 C CA . ARG A 1 114 ? -18.432 9.873 4.867 1.00 89.69 114 ARG A CA 1
ATOM 901 C C . ARG A 1 114 ? -17.787 10.961 5.735 1.00 89.69 114 ARG A C 1
ATOM 903 O O . ARG A 1 114 ? -16.643 10.800 6.139 1.00 89.69 114 ARG A O 1
ATOM 910 N N . GLU A 1 115 ? -18.523 12.027 6.031 1.00 92.81 115 GLU A N 1
ATOM 911 C CA . GLU A 1 115 ? -18.058 13.137 6.876 1.00 92.81 115 GLU A CA 1
ATOM 912 C C . GLU A 1 115 ? -17.681 12.662 8.288 1.00 92.81 115 GLU A C 1
ATOM 914 O O . GLU A 1 115 ? -16.622 13.018 8.789 1.00 92.81 115 GLU A O 1
ATOM 919 N N . GLN A 1 116 ? -18.470 11.761 8.884 1.00 93.00 116 GLN A N 1
ATOM 920 C CA . GLN A 1 116 ? -18.186 11.213 10.216 1.00 93.00 116 GLN A CA 1
ATOM 921 C C . GLN A 1 116 ? -16.935 10.332 10.223 1.00 93.00 116 GLN A C 1
ATOM 923 O O . GLN A 1 116 ? -16.147 10.370 11.166 1.00 93.00 116 GLN A O 1
ATOM 928 N N . VAL A 1 117 ? -16.717 9.561 9.154 1.00 92.31 117 VAL A N 1
ATOM 929 C CA . VAL A 1 117 ? -15.494 8.761 8.991 1.00 92.31 117 VAL A CA 1
ATOM 930 C C . VAL A 1 117 ? -14.262 9.664 8.883 1.00 92.31 117 VAL A C 1
ATOM 932 O O . VAL A 1 117 ? -13.231 9.382 9.496 1.00 92.31 117 VAL A O 1
ATOM 935 N N . GLU A 1 118 ? -14.360 10.759 8.129 1.00 92.00 118 GLU A N 1
ATOM 936 C CA . GLU A 1 118 ? -13.273 11.732 7.995 1.00 92.00 118 GLU A CA 1
ATOM 937 C C . GLU A 1 118 ? -12.988 12.447 9.321 1.00 92.00 118 GLU A C 1
ATOM 939 O O . GLU A 1 118 ? -11.827 12.560 9.713 1.00 92.00 118 GLU A O 1
ATOM 944 N N . GLU A 1 119 ? -14.020 12.883 10.045 1.00 93.56 119 GLU A N 1
ATOM 945 C CA . GLU A 1 119 ? -13.883 13.466 11.385 1.00 93.56 119 GLU A CA 1
ATOM 946 C C . GLU A 1 119 ? -13.224 12.492 12.366 1.00 93.56 119 GLU A C 1
ATOM 948 O O . GLU A 1 119 ? -12.316 12.877 13.106 1.00 93.56 119 GLU A O 1
ATOM 953 N N . PHE A 1 120 ? -13.624 11.218 12.337 1.00 91.56 120 PHE A N 1
ATOM 954 C CA . PHE A 1 120 ? -13.052 10.182 13.189 1.00 91.56 120 PHE A CA 1
ATOM 955 C C . PHE A 1 120 ? -11.551 9.998 12.940 1.00 91.56 120 PHE A C 1
ATOM 957 O O . PHE A 1 120 ? -10.768 10.014 13.888 1.00 91.56 120 PHE A O 1
ATOM 964 N N . ILE A 1 121 ? -11.114 9.8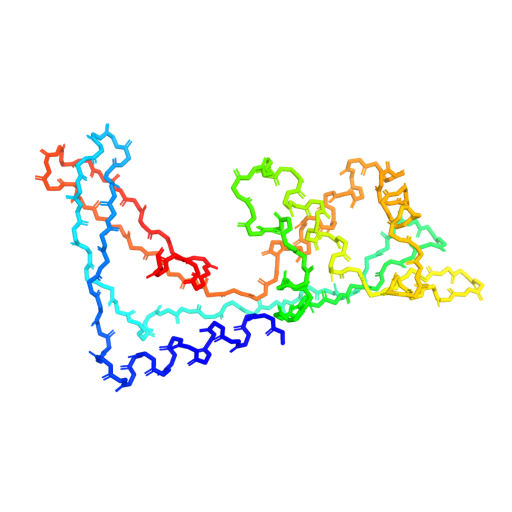96 11.684 1.00 90.88 121 ILE A N 1
ATOM 965 C CA . ILE A 1 121 ? -9.686 9.708 11.376 1.00 90.88 121 ILE A CA 1
ATOM 966 C C . ILE A 1 121 ? -8.887 10.980 11.668 1.00 90.88 121 ILE A C 1
ATOM 968 O O . ILE A 1 121 ? -7.766 10.896 12.165 1.00 90.88 121 ILE A O 1
ATOM 972 N N . ASN A 1 122 ? -9.468 12.161 11.443 1.00 91.25 122 ASN A N 1
ATOM 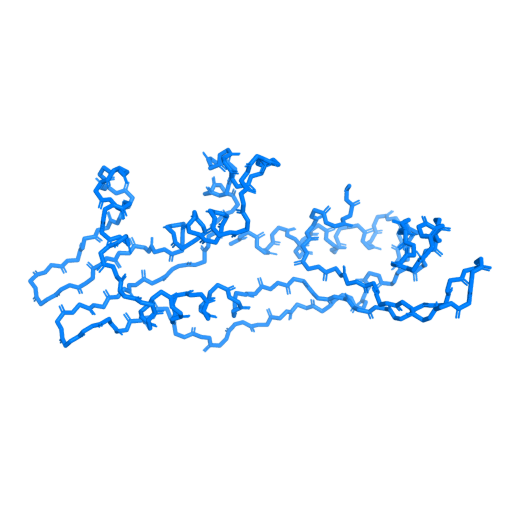973 C CA . ASN A 1 122 ? -8.849 13.437 11.814 1.00 91.25 122 ASN A CA 1
ATOM 974 C C . ASN A 1 122 ? -8.727 13.637 13.334 1.00 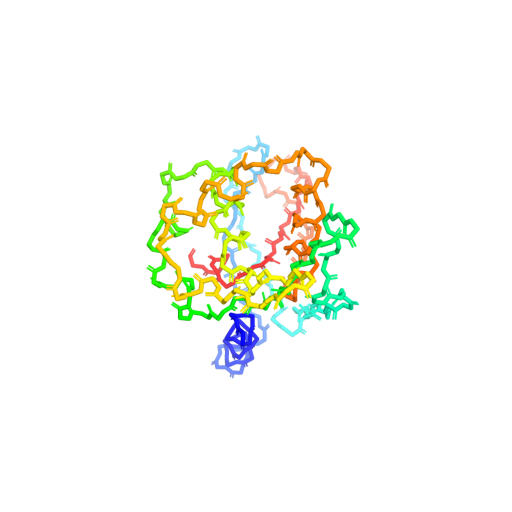91.25 122 ASN A C 1
ATOM 976 O O . ASN A 1 122 ? -7.967 14.500 13.772 1.00 91.25 122 ASN A O 1
ATOM 980 N N . SER A 1 123 ? -9.450 12.856 14.144 1.00 92.31 123 SER A N 1
ATOM 981 C CA . SER A 1 123 ? -9.320 12.878 15.605 1.00 92.31 123 SER A CA 1
ATOM 982 C C . SER A 1 123 ? -8.064 12.162 16.116 1.00 92.31 123 SER A C 1
ATOM 984 O O . SER A 1 123 ? -7.685 12.340 17.277 1.00 92.31 123 SER A O 1
ATOM 986 N N . PHE A 1 124 ? -7.400 11.371 15.266 1.00 91.56 124 PHE A N 1
ATOM 987 C CA . PHE A 1 124 ? -6.201 10.635 15.642 1.00 91.56 124 PHE A CA 1
ATOM 988 C C . PHE A 1 124 ? -4.963 11.517 15.741 1.00 91.56 124 PHE A C 1
ATOM 990 O O . PHE A 1 124 ? -4.768 12.481 15.001 1.00 91.56 124 PHE A O 1
ATOM 997 N N . ASN A 1 125 ? -4.082 11.143 16.665 1.00 92.62 125 ASN A N 1
ATOM 998 C CA . ASN A 1 125 ? -2.773 11.767 16.780 1.00 92.62 125 ASN A CA 1
ATOM 999 C C . ASN A 1 125 ? -1.778 11.185 15.756 1.00 92.62 125 ASN A C 1
ATOM 1001 O O . ASN A 1 125 ? -2.033 10.176 15.099 1.00 92.62 125 ASN A O 1
ATOM 1005 N N . ASN A 1 126 ? -0.604 11.812 15.652 1.00 91.19 126 ASN A N 1
ATOM 1006 C CA . ASN A 1 126 ? 0.427 11.415 14.691 1.00 91.19 126 ASN A CA 1
ATOM 1007 C C . ASN A 1 126 ? 0.917 9.969 14.871 1.00 91.19 126 ASN A C 1
ATOM 1009 O O . ASN A 1 126 ? 1.247 9.326 13.880 1.00 91.19 126 ASN A O 1
ATOM 1013 N N . GLU A 1 127 ? 0.983 9.456 16.102 1.00 92.44 127 GLU 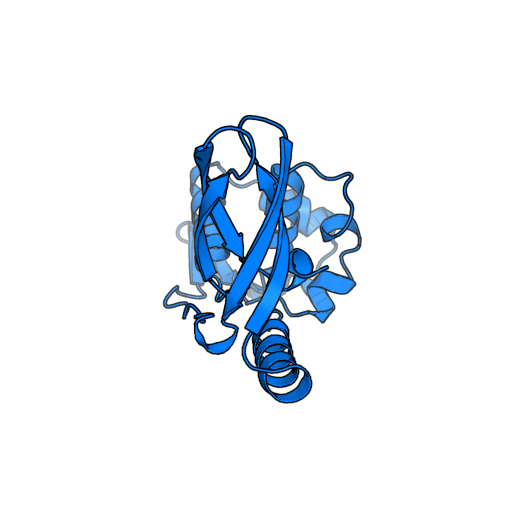A N 1
ATOM 1014 C CA . GLU A 1 127 ? 1.450 8.088 16.367 1.00 92.44 127 GLU A CA 1
ATOM 1015 C C . GLU A 1 127 ? 0.431 7.058 15.868 1.00 92.44 127 GLU A C 1
ATOM 1017 O O . GLU A 1 127 ? 0.798 6.079 15.227 1.00 92.44 127 GLU A O 1
ATOM 1022 N N . GLN A 1 128 ? -0.858 7.317 16.082 1.00 92.31 128 GLN A N 1
ATOM 1023 C CA . GLN A 1 128 ? -1.947 6.475 15.585 1.00 92.31 128 GLN A CA 1
ATOM 1024 C C . GLN A 1 128 ? -2.030 6.516 14.054 1.00 92.31 128 GLN A C 1
ATOM 1026 O O . GLN A 1 128 ? -2.144 5.482 13.403 1.00 92.31 128 GLN A O 1
ATOM 1031 N N . LEU A 1 129 ? -1.916 7.697 13.445 1.00 91.38 129 LEU A N 1
ATOM 1032 C CA . LEU A 1 129 ? -1.877 7.804 11.984 1.00 91.38 129 LEU A CA 1
ATOM 1033 C C . LEU A 1 129 ? -0.649 7.097 11.389 1.00 91.38 129 LEU A C 1
ATOM 1035 O O . LEU A 1 129 ? -0.747 6.512 10.311 1.00 91.38 129 LEU A O 1
ATOM 1039 N N . ALA A 1 130 ? 0.487 7.098 12.094 1.00 91.94 130 ALA A N 1
ATOM 1040 C CA . ALA A 1 130 ? 1.682 6.379 11.667 1.00 91.94 130 ALA A CA 1
ATOM 1041 C C . ALA A 1 130 ? 1.468 4.856 11.638 1.00 91.94 130 ALA A C 1
ATOM 1043 O O . ALA A 1 130 ? 1.856 4.228 10.657 1.00 91.94 130 ALA A O 1
ATOM 1044 N N . THR A 1 131 ? 0.787 4.257 12.623 1.00 92.94 131 THR A N 1
ATOM 1045 C CA . THR A 1 131 ? 0.504 2.806 12.597 1.00 92.94 131 THR A CA 1
ATOM 1046 C C . THR A 1 131 ? -0.422 2.414 11.441 1.00 92.94 131 THR A C 1
ATOM 1048 O O . THR A 1 131 ? -0.243 1.368 10.815 1.00 92.94 131 THR A O 1
ATOM 1051 N N . MET A 1 132 ? -1.378 3.276 11.084 1.00 93.62 132 MET A N 1
ATOM 1052 C CA . MET A 1 132 ? -2.208 3.093 9.887 1.00 93.62 132 MET A CA 1
ATOM 1053 C C . MET A 1 132 ? -1.399 3.238 8.593 1.00 93.62 132 MET A C 1
ATOM 1055 O O . MET A 1 132 ? -1.603 2.473 7.648 1.00 93.62 132 MET A O 1
ATOM 1059 N N . ALA A 1 133 ? -0.459 4.183 8.542 1.00 91.44 133 ALA A N 1
ATOM 1060 C CA . ALA A 1 133 ? 0.442 4.337 7.404 1.00 91.44 133 ALA A CA 1
ATOM 1061 C C . ALA A 1 133 ? 1.348 3.105 7.227 1.00 91.44 133 ALA A C 1
ATOM 1063 O O . ALA A 1 133 ? 1.493 2.615 6.108 1.00 91.44 133 ALA A O 1
ATOM 1064 N N . GLU A 1 134 ? 1.878 2.540 8.316 1.00 92.31 134 GLU A N 1
ATOM 1065 C CA . GLU A 1 134 ? 2.653 1.291 8.295 1.00 92.31 134 GLU A CA 1
ATOM 1066 C C . GLU A 1 134 ? 1.843 0.121 7.715 1.00 92.31 134 GLU A C 1
ATOM 1068 O O . GLU A 1 134 ? 2.364 -0.662 6.915 1.00 92.31 134 GLU A O 1
ATOM 1073 N N . TYR A 1 135 ? 0.548 0.029 8.040 1.00 93.50 135 TYR A N 1
ATOM 1074 C CA . TYR A 1 135 ? -0.346 -0.962 7.437 1.00 93.50 135 TYR A CA 1
ATOM 1075 C C . TYR A 1 135 ? -0.459 -0.802 5.922 1.00 93.50 135 TYR A C 1
ATOM 1077 O O . TYR A 1 135 ? -0.356 -1.787 5.187 1.00 93.50 135 TYR A O 1
ATOM 1085 N N . ILE A 1 136 ? -0.609 0.434 5.441 1.00 90.25 136 ILE A N 1
ATOM 1086 C CA . ILE A 1 136 ? -0.666 0.732 4.005 1.00 90.25 136 ILE A CA 1
ATOM 1087 C C . ILE A 1 136 ? 0.656 0.370 3.321 1.00 90.25 136 ILE A C 1
ATOM 1089 O O . ILE A 1 136 ? 0.656 -0.236 2.248 1.00 90.25 136 ILE A O 1
ATOM 1093 N N . GLU A 1 137 ? 1.796 0.690 3.931 1.00 88.06 137 GLU A N 1
ATOM 1094 C CA . GLU A 1 137 ? 3.108 0.351 3.375 1.00 88.06 137 GLU A CA 1
ATOM 1095 C C . GLU A 1 137 ? 3.340 -1.161 3.275 1.00 88.06 137 GLU A C 1
ATOM 1097 O O . GLU A 1 137 ? 3.981 -1.625 2.316 1.00 88.06 137 GLU A O 1
ATOM 1102 N N . ALA A 1 138 ? 2.793 -1.912 4.235 1.00 89.75 138 ALA A N 1
ATOM 1103 C CA . ALA A 1 138 ? 2.851 -3.365 4.315 1.00 89.75 138 ALA A CA 1
ATOM 1104 C C . ALA A 1 138 ? 1.854 -4.079 3.389 1.00 89.75 138 ALA A C 1
ATOM 1106 O O . ALA A 1 138 ? 1.894 -5.312 3.314 1.00 89.75 138 ALA A O 1
ATOM 1107 N N . LEU A 1 139 ? 0.976 -3.358 2.678 1.00 88.69 139 LEU A N 1
ATOM 1108 C CA . LEU A 1 139 ? 0.063 -3.973 1.715 1.00 88.69 139 LEU A CA 1
ATOM 1109 C C . LEU A 1 139 ? 0.841 -4.768 0.649 1.00 88.69 139 LEU A C 1
ATOM 1111 O O . LEU A 1 139 ? 1.915 -4.339 0.200 1.00 88.69 139 LEU A O 1
ATOM 1115 N N . PRO A 1 140 ? 0.311 -5.926 0.207 1.00 86.38 140 PRO A N 1
ATOM 1116 C CA . PRO A 1 140 ? 0.886 -6.662 -0.911 1.00 86.38 140 PRO A CA 1
ATOM 1117 C C . PRO A 1 140 ? 0.940 -5.783 -2.161 1.00 86.38 140 PRO A C 1
ATOM 1119 O O . PRO A 1 140 ? -0.048 -5.141 -2.520 1.00 86.38 140 PRO A O 1
ATOM 1122 N N . LYS A 1 141 ? 2.087 -5.771 -2.836 1.00 82.94 141 LYS A N 1
ATOM 1123 C CA . LYS A 1 141 ? 2.316 -4.989 -4.052 1.00 82.94 141 LYS A CA 1
ATOM 1124 C C . LYS A 1 141 ? 3.260 -5.714 -4.995 1.00 82.94 141 LYS A C 1
ATOM 1126 O O . LYS A 1 141 ? 4.064 -6.555 -4.576 1.00 82.94 141 LYS A O 1
ATOM 1131 N N . ILE A 1 142 ? 3.179 -5.359 -6.273 1.00 83.88 142 ILE A N 1
ATOM 1132 C CA . ILE A 1 142 ? 4.234 -5.714 -7.216 1.00 83.88 142 ILE A CA 1
ATOM 1133 C C . ILE A 1 142 ? 5.484 -4.903 -6.892 1.00 83.88 142 ILE A C 1
ATOM 1135 O O . ILE A 1 142 ? 5.408 -3.718 -6.568 1.00 83.88 142 ILE A O 1
ATOM 1139 N N . LYS A 1 143 ? 6.645 -5.545 -6.976 1.00 83.31 143 LYS A N 1
ATOM 1140 C CA . LYS A 1 143 ? 7.932 -4.885 -6.801 1.00 83.31 143 LYS A CA 1
ATOM 1141 C C . LYS A 1 143 ? 8.879 -5.299 -7.912 1.00 83.31 143 LYS A C 1
ATOM 1143 O O . LYS A 1 143 ? 9.112 -6.483 -8.151 1.00 83.31 143 LYS A O 1
ATOM 1148 N N . TYR A 1 144 ? 9.460 -4.300 -8.557 1.00 88.00 144 TYR A N 1
ATOM 1149 C CA . TYR A 1 144 ? 10.577 -4.475 -9.469 1.00 88.00 144 TYR A CA 1
ATOM 1150 C C . TYR A 1 144 ? 11.493 -3.266 -9.379 1.00 88.00 144 TYR A C 1
ATOM 1152 O O . TYR A 1 144 ? 11.018 -2.136 -9.401 1.00 88.00 144 TYR A O 1
ATOM 1160 N N . THR A 1 145 ? 12.797 -3.516 -9.300 1.00 89.31 145 THR A N 1
ATOM 1161 C CA . THR A 1 145 ? 13.820 -2.473 -9.243 1.00 89.31 145 THR A CA 1
ATOM 1162 C C . THR A 1 145 ? 14.914 -2.799 -10.248 1.00 89.31 145 THR A C 1
ATOM 1164 O O . THR A 1 145 ? 15.486 -3.892 -10.227 1.00 89.31 145 THR A O 1
ATOM 1167 N N . GLN A 1 146 ? 15.251 -1.840 -11.106 1.00 90.75 146 GLN A N 1
ATOM 1168 C CA . GLN A 1 146 ? 16.347 -1.944 -12.062 1.00 90.75 146 GLN A CA 1
ATOM 1169 C C . GLN A 1 146 ? 17.219 -0.691 -12.005 1.00 90.75 146 GLN A C 1
ATOM 1171 O O . GLN A 1 146 ? 16.752 0.426 -12.215 1.00 90.75 146 GLN A O 1
ATOM 1176 N N . LYS A 1 147 ? 18.519 -0.881 -11.775 1.00 93.94 147 LYS A N 1
ATOM 1177 C CA . LYS A 1 147 ? 19.506 0.190 -11.939 1.00 93.94 147 LYS A CA 1
ATOM 1178 C C . LYS A 1 147 ? 19.868 0.352 -13.411 1.00 93.94 147 LYS A C 1
ATOM 1180 O O . LYS A 1 147 ? 19.990 -0.641 -14.131 1.00 93.94 147 LYS A O 1
ATOM 1185 N N . TYR A 1 148 ? 20.061 1.590 -13.848 1.00 94.56 148 TYR A N 1
ATOM 1186 C CA . TYR A 1 148 ? 20.507 1.898 -15.202 1.00 94.56 148 TYR A CA 1
ATOM 1187 C C . TYR A 1 148 ? 21.388 3.144 -15.231 1.00 94.56 148 TYR A C 1
ATOM 1189 O O . TYR A 1 148 ? 21.260 4.045 -14.407 1.00 94.56 148 TYR A O 1
ATOM 1197 N N . GLU A 1 149 ? 22.271 3.209 -16.216 1.00 96.50 149 GLU A N 1
ATOM 1198 C CA . GLU A 1 149 ? 23.115 4.373 -16.454 1.00 96.50 149 GLU A CA 1
ATOM 1199 C C . GLU A 1 149 ? 22.482 5.249 -17.541 1.00 96.50 149 GLU A C 1
ATOM 1201 O O . GLU A 1 149 ? 22.063 4.749 -18.590 1.00 96.50 149 GLU A O 1
ATOM 1206 N N . CYS A 1 150 ? 22.388 6.559 -17.306 1.00 95.94 150 CYS A N 1
ATOM 1207 C CA . CYS A 1 150 ? 21.806 7.469 -18.285 1.00 95.94 150 CYS A CA 1
ATOM 1208 C C . CYS A 1 150 ? 22.636 7.491 -19.574 1.00 95.94 150 CYS A C 1
ATOM 1210 O O . CYS A 1 150 ? 23.840 7.763 -19.556 1.00 95.94 150 CYS A O 1
ATOM 1212 N N . LYS A 1 151 ? 21.972 7.315 -20.721 1.00 95.19 151 LYS A N 1
ATOM 1213 C CA . LYS A 1 151 ? 22.633 7.345 -22.033 1.00 95.19 151 LYS A CA 1
ATOM 1214 C C . LYS A 1 151 ? 23.297 8.693 -22.354 1.00 95.19 151 LYS A C 1
ATOM 1216 O O . LYS A 1 151 ? 24.275 8.710 -23.095 1.00 95.19 151 LYS A O 1
ATOM 1221 N N . SER A 1 152 ? 22.790 9.791 -21.782 1.00 96.19 152 SER A N 1
ATOM 1222 C CA . SER A 1 152 ? 23.251 11.160 -22.053 1.00 96.19 152 SER A CA 1
ATOM 1223 C C . SER A 1 152 ? 24.307 11.655 -21.063 1.00 96.19 152 SER A C 1
ATOM 1225 O O . SER A 1 152 ? 25.362 12.111 -21.490 1.00 96.19 152 SER A O 1
ATOM 1227 N N . CYS A 1 153 ? 24.041 11.583 -19.753 1.00 95.88 153 CYS A N 1
ATOM 1228 C CA . CYS A 1 153 ? 24.923 12.163 -18.728 1.00 95.88 153 CYS A CA 1
ATOM 1229 C C . CYS A 1 153 ? 25.687 11.136 -17.887 1.00 95.88 153 CYS A C 1
ATOM 1231 O O . CYS A 1 153 ? 26.430 11.536 -16.996 1.00 95.88 153 CYS A O 1
ATOM 1233 N N . LYS A 1 154 ? 25.507 9.831 -18.143 1.00 96.88 154 LYS A N 1
ATOM 1234 C CA . LYS A 1 154 ? 26.193 8.736 -17.433 1.00 96.88 154 LYS A CA 1
ATOM 1235 C C . LYS A 1 154 ? 25.868 8.621 -15.937 1.00 96.88 154 LYS A C 1
ATOM 1237 O O . LYS A 1 154 ? 26.470 7.825 -15.231 1.00 96.88 154 LYS A O 1
ATOM 1242 N N . TYR A 1 155 ? 24.887 9.382 -15.453 1.00 97.06 155 TYR A N 1
ATOM 1243 C CA . TYR A 1 155 ? 24.410 9.298 -14.076 1.00 97.06 155 TYR A CA 1
ATOM 1244 C C . TYR A 1 155 ? 23.751 7.937 -13.801 1.00 97.06 155 TYR A C 1
ATOM 1246 O O . TYR A 1 155 ? 22.986 7.442 -14.636 1.00 97.06 155 TYR A O 1
ATOM 1254 N N . GLU A 1 156 ? 24.012 7.349 -12.633 1.00 97.19 156 GLU A N 1
ATOM 1255 C CA . GLU A 1 156 ? 23.353 6.119 -12.186 1.00 97.19 156 GLU A CA 1
ATOM 1256 C C . GLU A 1 156 ? 21.943 6.426 -11.675 1.00 97.19 156 GLU A C 1
ATOM 1258 O O . GLU A 1 156 ? 21.740 7.239 -10.778 1.00 97.19 156 GLU A O 1
ATOM 1263 N N . ASN A 1 157 ? 20.948 5.762 -12.247 1.00 94.94 157 ASN A N 1
ATOM 1264 C CA . ASN A 1 157 ? 19.543 5.915 -11.907 1.00 94.94 157 ASN A CA 1
ATOM 1265 C C . ASN A 1 157 ? 18.994 4.582 -11.389 1.00 94.94 157 ASN A C 1
ATOM 1267 O O . ASN A 1 157 ? 19.503 3.506 -11.712 1.00 94.94 157 ASN A O 1
ATOM 1271 N N . THR A 1 158 ? 17.914 4.660 -10.618 1.00 94.06 158 THR A N 1
ATOM 1272 C CA . THR A 1 158 ? 17.121 3.499 -10.207 1.00 94.06 158 THR A CA 1
ATOM 1273 C C . THR A 1 158 ? 15.711 3.678 -10.748 1.00 94.06 158 THR A C 1
ATOM 1275 O O . THR A 1 158 ? 15.128 4.748 -10.598 1.00 94.06 158 THR A O 1
ATOM 1278 N N . PHE A 1 159 ? 15.202 2.656 -11.424 1.00 89.31 159 PHE A N 1
ATOM 1279 C CA . PHE A 1 159 ? 13.834 2.582 -11.908 1.00 89.31 159 PHE A CA 1
ATOM 1280 C C . PHE A 1 159 ? 13.070 1.566 -11.058 1.00 89.31 159 PHE A C 1
ATOM 1282 O O . PHE A 1 159 ? 13.512 0.421 -10.947 1.00 89.31 159 PHE A O 1
ATOM 1289 N N . ASP A 1 160 ? 11.950 1.991 -10.478 1.00 87.62 160 ASP A N 1
ATOM 1290 C CA . ASP A 1 160 ? 11.094 1.170 -9.625 1.00 87.62 160 ASP A CA 1
ATOM 1291 C C . ASP A 1 160 ? 9.689 1.064 -10.223 1.00 87.62 160 ASP A C 1
ATOM 1293 O O . ASP A 1 160 ? 9.134 2.059 -10.679 1.00 87.62 160 ASP A O 1
ATOM 1297 N N . ILE A 1 161 ? 9.103 -0.130 -10.156 1.00 81.25 161 ILE A N 1
ATOM 1298 C CA . ILE A 1 161 ? 7.674 -0.375 -10.390 1.00 81.25 161 ILE A CA 1
ATOM 1299 C C . ILE A 1 161 ? 7.065 -0.811 -9.062 1.00 81.25 161 ILE A C 1
ATOM 1301 O O . ILE A 1 161 ? 7.562 -1.749 -8.425 1.00 81.25 161 ILE A O 1
ATOM 1305 N N . LYS A 1 162 ? 5.989 -0.134 -8.663 1.00 70.38 162 LYS A N 1
ATOM 1306 C CA . LYS A 1 162 ? 5.244 -0.352 -7.419 1.00 70.38 162 LYS A CA 1
ATOM 1307 C C . LYS A 1 162 ? 3.752 -0.623 -7.650 1.00 70.38 162 LYS A C 1
ATOM 1309 O O . LYS A 1 162 ? 3.087 -1.061 -6.715 1.00 70.38 162 LYS A O 1
ATOM 1314 N N . GLY A 1 163 ? 3.231 -0.409 -8.860 1.00 69.12 163 GLY A N 1
ATOM 1315 C CA . GLY A 1 163 ? 1.842 -0.708 -9.221 1.00 69.12 163 GLY A CA 1
ATOM 1316 C C . GLY A 1 163 ? 1.614 -0.751 -10.731 1.00 69.12 163 GLY A C 1
ATOM 1317 O O . GLY A 1 163 ? 2.480 -0.370 -11.520 1.00 69.12 163 GLY A O 1
ATOM 1318 N N . ILE A 1 164 ? 0.441 -1.224 -11.157 1.00 67.25 164 ILE A N 1
ATOM 1319 C CA . ILE A 1 164 ? 0.107 -1.333 -12.588 1.00 67.25 164 ILE A CA 1
ATOM 1320 C C . ILE A 1 164 ? 0.122 0.020 -13.321 1.00 67.25 164 ILE A C 1
ATOM 1322 O O . ILE A 1 164 ? 0.430 0.070 -14.509 1.00 67.25 164 ILE A O 1
ATOM 1326 N N . GLN A 1 165 ? -0.161 1.117 -12.615 1.00 63.28 165 GLN A N 1
ATOM 1327 C CA . GLN A 1 165 ? -0.103 2.473 -13.167 1.00 63.28 165 GLN A CA 1
ATOM 1328 C C . GLN A 1 165 ? 1.288 2.859 -13.686 1.00 63.28 165 GLN A C 1
ATOM 1330 O O . GLN A 1 165 ? 1.376 3.633 -14.626 1.00 63.28 165 GLN A O 1
ATOM 1335 N N . ASP A 1 166 ? 2.364 2.256 -13.168 1.00 64.50 166 ASP A N 1
ATOM 1336 C CA . ASP A 1 166 ? 3.731 2.543 -13.626 1.00 64.50 166 ASP A CA 1
ATOM 1337 C C . ASP A 1 166 ? 4.016 1.972 -15.034 1.00 64.50 166 ASP A C 1
ATOM 1339 O O . ASP A 1 166 ? 5.089 2.192 -15.599 1.00 64.50 166 ASP A O 1
ATOM 1343 N N . PHE A 1 167 ? 3.073 1.213 -15.608 1.00 56.66 167 PHE A N 1
ATOM 1344 C CA . PHE A 1 167 ? 3.137 0.698 -16.978 1.00 56.66 167 PHE A CA 1
ATOM 1345 C C . PHE A 1 167 ? 2.388 1.558 -18.007 1.00 56.66 167 PHE A C 1
ATOM 1347 O O . PHE A 1 167 ? 2.498 1.249 -19.201 1.00 56.66 167 PHE A O 1
ATOM 1354 N N . PHE A 1 168 ? 1.613 2.561 -17.578 1.00 53.91 168 PHE A N 1
ATOM 1355 C CA . PHE A 1 168 ? 0.723 3.355 -18.433 1.00 53.91 168 PHE A CA 1
ATOM 1356 C C . PHE A 1 168 ? 1.133 4.825 -18.519 1.00 53.91 168 PHE A C 1
ATOM 1358 O O . PHE A 1 168 ? 1.535 5.402 -17.488 1.00 53.91 168 PHE A O 1
#